Protein AF-A0A8C3NBZ2-F1 (afdb_monomer)

Foldseek 3Di:
DDPPVVVVVVVVVVVVVVVVVVVVVCVVPVDDPPQFWDADPVQCWTQFPVGIDRVVPQDPVSRVVSVVD

Organism: Geospiza parvula (NCBI:txid87175)

Secondary structure (DSSP, 8-state):
----HHHHHHHHHHHHHHHHHHHHHHHHHSS--TTSPPEETTTTEEE-SSSEEEGGG--HHHHHHHTT-

Nearest PDB structures (foldseek):
  3r45-assembly1_C  TM=8.601E-01  e=4.389E-02  Homo sapiens

Solvent-accessible surface area (backbone atoms only — not comparable to full-atom values): 4364 Å² total; per-residue (Å²): 133,81,77,55,63,68,60,56,52,53,51,49,55,50,51,52,53,50,52,56,51,51,52,50,50,49,69,74,62,73,63,89,67,87,77,59,85,64,66,41,83,91,75,45,27,28,78,44,97,89,49,74,38,48,54,92,72,57,48,76,63,59,59,55,56,53,74,76,112

Radius of gyration: 20.24 Å; Cα contacts (8 Å, |Δi|>4): 36; chains: 1; bounding box: 31×24×63 Å

Structure (mmCIF, N/CA/C/O backbone):
data_AF-A0A8C3NBZ2-F1
#
_entry.id   AF-A0A8C3NBZ2-F1
#
loop_
_atom_site.group_PDB
_atom_site.id
_atom_site.type_symbol
_atom_site.label_atom_id
_atom_site.label_alt_id
_atom_site.label_comp_id
_atom_site.label_asym_id
_atom_site.label_entity_id
_atom_site.label_seq_id
_atom_site.pdbx_PDB_ins_code
_atom_site.Cartn_x
_atom_site.Cartn_y
_atom_site.Cartn_z
_atom_site.occupancy
_atom_site.B_iso_or_equiv
_atom_site.auth_seq_id
_atom_site.auth_comp_id
_atom_site.auth_asym_id
_atom_site.auth_atom_id
_atom_site.pdbx_PDB_model_num
ATOM 1 N N . MET A 1 1 ? 9.923 0.490 -37.069 1.00 48.88 1 MET A N 1
ATOM 2 C CA . MET A 1 1 ? 9.487 1.097 -35.796 1.00 48.88 1 MET A CA 1
ATOM 3 C C . MET A 1 1 ? 10.604 0.818 -34.807 1.00 48.88 1 MET A C 1
ATOM 5 O O . MET A 1 1 ? 10.665 -0.277 -34.270 1.00 48.88 1 MET A O 1
ATOM 9 N N . GLU A 1 2 ? 11.583 1.717 -34.712 1.00 55.66 2 GLU A N 1
ATOM 10 C CA . GLU A 1 2 ? 12.698 1.548 -33.776 1.00 55.66 2 GLU A CA 1
ATOM 11 C C . GLU A 1 2 ? 12.157 1.739 -32.360 1.00 55.66 2 GLU A C 1
ATOM 13 O O . GLU A 1 2 ? 11.666 2.814 -32.011 1.00 55.66 2 GLU A O 1
ATOM 18 N N . CYS A 1 3 ? 12.194 0.684 -31.550 1.00 60.09 3 CYS A N 1
ATOM 19 C CA . CYS A 1 3 ? 12.051 0.832 -30.111 1.00 60.09 3 CYS A CA 1
ATOM 20 C C . CYS A 1 3 ? 13.215 1.712 -29.650 1.00 60.09 3 CYS A C 1
ATOM 22 O O . CYS A 1 3 ? 14.367 1.292 -29.690 1.00 60.09 3 CYS A O 1
ATOM 24 N N . ASN A 1 4 ? 12.916 2.964 -29.303 1.00 80.81 4 ASN A N 1
ATOM 25 C CA . ASN A 1 4 ? 13.909 3.938 -28.876 1.00 80.81 4 ASN A CA 1
ATOM 26 C C . ASN A 1 4 ? 14.653 3.366 -27.656 1.00 80.81 4 ASN A C 1
ATOM 28 O O . ASN A 1 4 ? 14.060 3.221 -26.585 1.00 80.81 4 ASN A O 1
ATOM 32 N N . ALA A 1 5 ? 15.920 2.983 -27.842 1.00 81.31 5 ALA A N 1
ATOM 33 C CA . ALA A 1 5 ? 16.701 2.232 -26.857 1.00 81.31 5 ALA A CA 1
ATOM 34 C C . ALA A 1 5 ? 16.737 2.922 -25.481 1.00 81.31 5 ALA A C 1
ATOM 36 O O . ALA A 1 5 ? 16.686 2.252 -24.453 1.00 81.31 5 ALA A O 1
ATOM 37 N N . VAL A 1 6 ? 16.698 4.258 -25.467 1.00 87.69 6 VAL A N 1
ATOM 38 C CA . VAL A 1 6 ? 16.636 5.083 -24.251 1.00 87.69 6 VAL A CA 1
ATOM 39 C C . VAL A 1 6 ? 15.347 4.840 -23.460 1.00 87.69 6 VAL A C 1
ATOM 41 O O . VAL A 1 6 ? 15.368 4.734 -22.235 1.00 87.69 6 VAL A O 1
ATOM 44 N N . VAL A 1 7 ? 14.207 4.717 -24.146 1.00 88.81 7 VAL A N 1
ATOM 45 C CA . VAL A 1 7 ? 12.912 4.441 -23.501 1.00 88.81 7 VAL A CA 1
ATOM 46 C C . VAL A 1 7 ? 12.909 3.035 -22.905 1.00 88.81 7 VAL A C 1
ATOM 48 O O . VAL A 1 7 ? 12.450 2.841 -21.779 1.00 88.81 7 VAL A O 1
ATOM 51 N N . GLN A 1 8 ? 13.454 2.059 -23.631 1.00 89.19 8 GLN A N 1
ATOM 52 C CA . GLN A 1 8 ? 13.536 0.677 -23.163 1.00 89.19 8 GLN A CA 1
ATOM 53 C C . GLN A 1 8 ? 14.453 0.540 -21.939 1.00 89.19 8 GLN A C 1
ATOM 55 O O . GLN A 1 8 ? 14.089 -0.122 -20.966 1.00 89.19 8 GLN A O 1
ATOM 60 N N . GLU A 1 9 ? 15.604 1.209 -21.949 1.00 90.69 9 GLU A N 1
ATOM 61 C CA . GLU A 1 9 ? 16.524 1.249 -20.814 1.00 90.69 9 GLU A CA 1
ATOM 62 C C . GLU A 1 9 ? 15.895 1.938 -19.591 1.00 90.69 9 GLU A C 1
ATOM 64 O O . GLU A 1 9 ? 16.001 1.437 -18.468 1.00 90.69 9 GLU A O 1
ATOM 69 N N . GLY A 1 10 ? 15.182 3.050 -19.795 1.00 92.94 10 GLY A N 1
ATOM 70 C CA . GLY A 1 10 ? 14.464 3.747 -18.727 1.00 92.94 10 GLY A CA 1
ATOM 71 C C . GLY A 1 10 ? 13.373 2.885 -18.082 1.00 92.94 10 GLY A C 1
ATOM 72 O O . GLY A 1 10 ? 13.260 2.839 -16.853 1.00 92.94 10 GLY A O 1
ATOM 73 N N . LEU A 1 11 ? 12.606 2.149 -18.894 1.00 95.31 11 LEU A N 1
ATOM 74 C CA . LEU A 1 11 ? 11.607 1.194 -18.407 1.00 95.31 11 LEU A CA 1
ATOM 75 C C . LEU A 1 11 ? 12.250 0.063 -17.601 1.00 95.31 11 LEU A C 1
ATOM 77 O O . LEU A 1 11 ? 11.742 -0.283 -16.534 1.00 95.31 11 LEU A O 1
ATOM 81 N N . TRP A 1 12 ? 13.384 -0.467 -18.063 1.00 94.75 12 TRP A N 1
ATOM 82 C CA . TRP A 1 12 ? 14.109 -1.519 -17.353 1.00 94.75 12 TRP A CA 1
ATOM 83 C C . TRP A 1 12 ? 14.581 -1.053 -15.969 1.00 94.75 12 TRP A C 1
ATOM 85 O O . TRP A 1 12 ? 14.282 -1.703 -14.966 1.00 94.75 12 TRP A O 1
ATOM 95 N N . HIS A 1 13 ? 15.215 0.120 -15.884 1.00 94.81 13 HIS A N 1
ATOM 96 C CA . HIS A 1 13 ? 15.650 0.700 -14.608 1.00 94.81 13 HIS A CA 1
ATOM 97 C C . HIS A 1 13 ? 14.475 1.022 -13.677 1.00 94.81 13 HIS A C 1
ATOM 99 O O . HIS A 1 13 ? 14.571 0.857 -12.458 1.00 94.81 13 HIS A O 1
ATOM 105 N N . SER A 1 14 ? 13.351 1.489 -14.228 1.00 96.88 14 SER A N 1
ATOM 106 C CA . SER A 1 14 ? 12.131 1.719 -13.452 1.00 96.88 14 SER A CA 1
ATOM 107 C C . SER A 1 14 ? 11.609 0.417 -12.843 1.00 96.88 14 SER A C 1
ATOM 109 O O . SER A 1 14 ? 11.396 0.342 -11.632 1.00 96.88 14 SER A O 1
ATOM 111 N N . ASN A 1 15 ? 11.496 -0.635 -13.657 1.00 97.56 15 ASN A N 1
ATOM 112 C CA . ASN A 1 15 ? 11.021 -1.941 -13.215 1.00 97.56 15 ASN A CA 1
ATOM 113 C C . ASN A 1 15 ? 11.957 -2.585 -12.180 1.00 97.56 15 ASN A C 1
ATOM 115 O O . ASN A 1 15 ? 11.492 -3.149 -11.189 1.00 97.56 15 ASN A O 1
ATOM 119 N N . ALA A 1 16 ? 13.273 -2.453 -12.366 1.00 97.69 16 ALA A N 1
ATOM 120 C CA . ALA A 1 16 ? 14.263 -2.928 -11.404 1.00 97.69 16 ALA A CA 1
ATOM 121 C C . ALA A 1 16 ? 14.091 -2.242 -10.036 1.00 97.69 16 ALA A C 1
ATOM 123 O O . ALA A 1 16 ? 14.039 -2.917 -9.007 1.00 97.69 16 ALA A O 1
ATOM 124 N N . ARG A 1 17 ? 13.911 -0.911 -10.014 1.00 98.00 17 ARG A N 1
ATOM 125 C CA . ARG A 1 17 ? 13.648 -0.154 -8.776 1.00 98.00 17 ARG A CA 1
ATOM 126 C C . ARG A 1 17 ? 12.319 -0.528 -8.129 1.00 98.00 17 ARG A C 1
ATOM 128 O O . ARG A 1 17 ? 12.261 -0.644 -6.905 1.00 98.00 17 ARG A O 1
ATOM 135 N N . PHE A 1 18 ? 11.271 -0.719 -8.928 1.00 98.12 18 PHE A N 1
ATOM 136 C CA . PHE A 1 18 ? 9.965 -1.149 -8.436 1.00 98.12 18 PHE A CA 1
ATOM 137 C C . PHE A 1 18 ? 10.058 -2.522 -7.769 1.00 98.12 18 PHE A C 1
ATOM 139 O O . PHE A 1 18 ? 9.670 -2.667 -6.614 1.00 98.12 18 PHE A O 1
ATOM 146 N N . THR A 1 19 ? 10.661 -3.496 -8.452 1.00 97.62 19 THR A N 1
ATOM 147 C CA . THR A 1 19 ? 10.825 -4.863 -7.942 1.00 97.62 19 THR A CA 1
ATOM 148 C C . THR A 1 19 ? 11.629 -4.873 -6.645 1.00 97.62 19 THR A C 1
ATOM 150 O O . THR A 1 19 ? 11.167 -5.426 -5.653 1.00 97.62 19 THR A O 1
ATOM 153 N N . ALA A 1 20 ? 12.774 -4.183 -6.605 1.00 98.00 20 ALA A N 1
ATOM 154 C CA . ALA A 1 20 ? 13.591 -4.083 -5.396 1.00 98.00 20 ALA A CA 1
ATOM 155 C C . ALA A 1 20 ? 12.829 -3.441 -4.222 1.00 98.00 20 ALA A C 1
ATOM 157 O O . ALA A 1 20 ? 12.947 -3.883 -3.080 1.00 98.00 20 ALA A O 1
ATOM 158 N N . SER A 1 21 ? 12.017 -2.415 -4.501 1.00 97.88 21 SER A N 1
ATOM 159 C CA . SER A 1 21 ? 11.195 -1.749 -3.484 1.00 97.88 21 SER A CA 1
ATOM 160 C C . SER A 1 21 ? 10.093 -2.671 -2.959 1.00 97.88 21 SER A C 1
ATOM 162 O O . SER A 1 21 ? 9.886 -2.743 -1.751 1.00 97.88 21 SER A O 1
ATOM 164 N N . MET A 1 22 ? 9.423 -3.411 -3.847 1.00 97.88 22 MET A N 1
ATOM 165 C CA . MET A 1 22 ? 8.393 -4.378 -3.468 1.00 97.88 22 MET A CA 1
ATOM 166 C C . MET A 1 22 ? 8.963 -5.531 -2.645 1.00 97.88 22 MET A C 1
ATOM 168 O O . 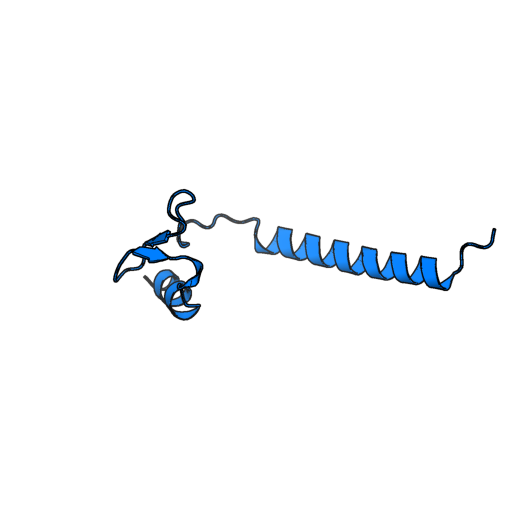MET A 1 22 ? 8.384 -5.865 -1.614 1.00 97.88 22 MET A O 1
ATOM 172 N N . SER A 1 23 ? 10.112 -6.088 -3.041 1.00 97.56 23 SER A N 1
ATOM 173 C CA . SER A 1 23 ? 10.809 -7.118 -2.262 1.00 97.56 23 SER A CA 1
ATOM 174 C C . SER A 1 23 ? 11.133 -6.623 -0.856 1.00 97.56 23 SER A C 1
ATOM 176 O O . SER A 1 23 ? 10.801 -7.293 0.116 1.00 97.56 23 SER A O 1
ATOM 178 N N . ARG A 1 24 ? 11.670 -5.404 -0.731 1.00 97.25 24 ARG A N 1
ATOM 179 C CA . ARG A 1 24 ? 11.970 -4.805 0.573 1.00 97.25 24 ARG A CA 1
ATOM 180 C C . ARG A 1 24 ? 10.724 -4.616 1.440 1.00 97.25 24 ARG A C 1
ATOM 182 O O . ARG A 1 24 ? 10.780 -4.888 2.632 1.00 97.25 24 ARG A O 1
ATOM 189 N N . ILE A 1 25 ? 9.607 -4.162 0.865 1.00 97.44 25 ILE A N 1
ATOM 190 C CA . ILE A 1 25 ? 8.336 -4.031 1.598 1.00 97.44 25 ILE A CA 1
ATOM 191 C C . ILE A 1 25 ? 7.857 -5.407 2.069 1.00 97.44 25 ILE A C 1
ATOM 193 O O . ILE A 1 25 ? 7.454 -5.562 3.215 1.00 97.44 25 ILE A O 1
ATOM 197 N N . MET A 1 26 ? 7.911 -6.425 1.213 1.00 96.56 26 MET A N 1
ATOM 198 C CA . MET A 1 26 ? 7.509 -7.773 1.613 1.00 96.56 26 MET A CA 1
ATOM 199 C C . MET A 1 26 ? 8.374 -8.295 2.763 1.00 96.56 26 MET A C 1
ATOM 201 O O . MET A 1 26 ? 7.833 -8.789 3.745 1.00 96.56 26 MET A O 1
ATOM 205 N N . GLU A 1 27 ? 9.693 -8.140 2.687 1.00 95.38 27 GLU A N 1
ATOM 206 C CA . GLU A 1 27 ? 10.613 -8.534 3.760 1.00 95.38 27 GLU A CA 1
ATOM 207 C C . GLU A 1 27 ? 10.348 -7.766 5.063 1.00 95.38 27 GLU A C 1
ATOM 209 O O . GLU A 1 27 ? 10.284 -8.371 6.129 1.00 95.38 27 GLU A O 1
ATOM 214 N N . GLU A 1 28 ? 10.139 -6.449 4.983 1.00 94.12 28 GLU A N 1
ATOM 215 C CA . GLU A 1 28 ? 9.936 -5.589 6.153 1.00 94.12 28 GLU A CA 1
ATOM 216 C C . GLU A 1 28 ? 8.592 -5.826 6.848 1.00 94.12 28 GLU A C 1
ATOM 218 O O . GLU A 1 28 ? 8.509 -5.646 8.055 1.00 94.12 28 GLU A O 1
ATOM 223 N N . TYR A 1 29 ? 7.547 -6.232 6.120 1.00 93.06 29 TYR A N 1
ATOM 224 C CA . TYR A 1 29 ? 6.198 -6.360 6.681 1.00 93.06 29 TYR A CA 1
ATOM 225 C C . TYR A 1 29 ? 5.690 -7.811 6.804 1.00 93.06 29 TYR A C 1
ATOM 227 O O . TYR A 1 29 ? 4.570 -8.030 7.267 1.00 93.06 29 TYR A O 1
ATOM 235 N N . SER A 1 30 ? 6.484 -8.823 6.430 1.00 93.00 30 SER A N 1
ATOM 236 C CA . SER A 1 30 ? 6.106 -10.252 6.486 1.00 93.00 30 SER A CA 1
ATOM 237 C 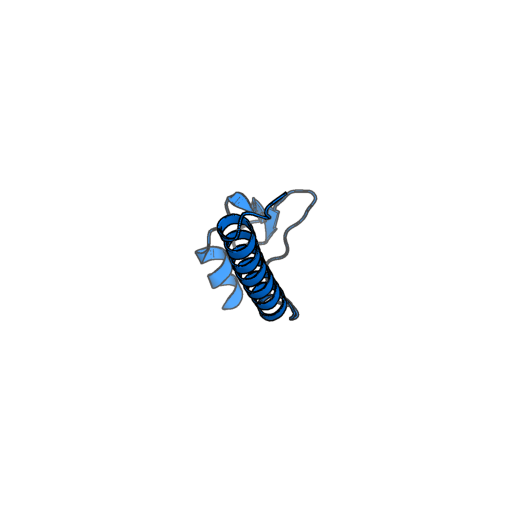C . SER A 1 30 ? 6.336 -10.906 7.855 1.00 93.00 30 SER A C 1
ATOM 239 O O . SER A 1 30 ? 6.769 -12.053 7.960 1.00 93.00 30 SER A O 1
ATOM 241 N N . HIS A 1 31 ? 6.012 -10.201 8.934 1.00 89.31 31 HIS A N 1
ATOM 242 C CA . HIS A 1 31 ? 6.104 -10.737 10.287 1.00 89.31 31 HIS A CA 1
ATOM 243 C C . HIS A 1 31 ? 4.897 -10.321 11.138 1.00 89.31 31 HIS A C 1
ATOM 245 O O . HIS A 1 31 ? 4.274 -9.295 10.874 1.00 89.31 31 HIS A O 1
ATOM 251 N N . PRO A 1 32 ? 4.537 -11.087 12.183 1.00 89.81 32 PRO A N 1
ATOM 252 C CA . PRO A 1 32 ? 3.447 -10.703 13.073 1.00 89.81 32 PRO A CA 1
ATOM 253 C C . PRO A 1 32 ? 3.709 -9.354 13.761 1.00 89.81 32 PRO A C 1
ATOM 255 O O . PRO A 1 32 ? 4.795 -9.128 14.290 1.00 89.81 32 PRO A O 1
ATOM 258 N N . PHE A 1 33 ? 2.691 -8.496 13.823 1.00 85.56 33 PHE A N 1
ATOM 259 C CA . PHE A 1 33 ? 2.725 -7.186 14.491 1.00 85.56 33 PHE A CA 1
ATOM 260 C C . PHE A 1 33 ? 1.997 -7.231 15.847 1.00 85.56 33 PHE A C 1
ATOM 262 O O . PHE A 1 33 ? 1.120 -6.418 16.119 1.00 85.56 33 PHE A O 1
ATOM 269 N N . LYS A 1 34 ? 2.293 -8.249 16.671 1.00 76.75 34 LYS A N 1
ATOM 270 C CA . LYS A 1 34 ? 1.476 -8.618 17.850 1.00 76.75 34 LYS A CA 1
ATOM 271 C C . LYS A 1 34 ? 1.270 -7.481 18.859 1.00 76.75 34 LYS A C 1
ATOM 273 O O . LYS A 1 34 ? 0.179 -7.378 19.408 1.00 76.75 34 LYS A O 1
ATOM 278 N N . ASP A 1 35 ? 2.277 -6.632 19.042 1.00 78.88 35 ASP A N 1
ATOM 279 C CA . ASP A 1 35 ? 2.271 -5.551 20.040 1.00 78.88 35 ASP A CA 1
ATOM 280 C C . ASP A 1 35 ? 2.168 -4.151 19.405 1.00 78.88 35 ASP A C 1
ATOM 282 O O . ASP A 1 35 ? 2.398 -3.130 20.061 1.00 78.88 35 ASP A O 1
ATOM 286 N N . ASP A 1 36 ? 1.847 -4.075 18.109 1.00 82.62 36 ASP A N 1
ATOM 287 C CA . ASP A 1 36 ? 1.669 -2.793 17.434 1.00 82.62 36 ASP A CA 1
ATOM 288 C C . ASP A 1 36 ? 0.288 -2.179 17.715 1.00 82.62 36 ASP A C 1
ATOM 290 O O . ASP A 1 36 ? -0.623 -2.760 18.309 1.00 82.62 36 ASP A O 1
ATOM 294 N N . ILE A 1 37 ? 0.155 -0.920 17.309 1.00 83.31 37 ILE A N 1
ATOM 295 C CA . ILE A 1 37 ? -1.062 -0.139 17.482 1.00 83.31 37 ILE A CA 1
ATOM 296 C C . ILE A 1 37 ? -2.137 -0.646 16.521 1.00 83.31 37 ILE A C 1
ATOM 298 O O . ILE A 1 37 ? -1.990 -0.536 15.304 1.00 83.31 37 ILE A O 1
ATOM 302 N N . LEU A 1 38 ? -3.252 -1.123 17.075 1.00 87.44 38 LEU A N 1
ATOM 303 C CA . LEU A 1 38 ? -4.441 -1.437 16.295 1.00 87.44 38 LEU A CA 1
ATOM 304 C C . LEU A 1 38 ? -5.206 -0.151 15.963 1.00 87.44 38 LEU A C 1
ATOM 306 O O . LEU A 1 38 ? -5.522 0.649 16.848 1.00 87.44 38 L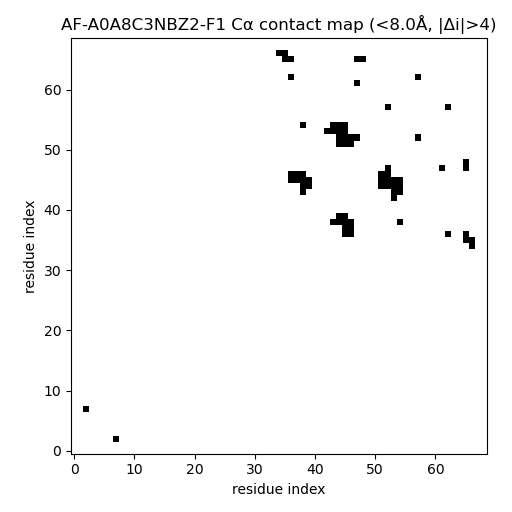EU A O 1
ATOM 310 N N . VAL A 1 39 ? -5.501 0.038 14.680 1.00 88.56 39 VAL A N 1
ATOM 311 C CA . VAL A 1 39 ? -6.314 1.152 14.185 1.00 88.56 39 VAL A CA 1
ATOM 312 C C . VAL A 1 39 ? -7.704 0.624 13.863 1.00 88.56 39 VAL A C 1
ATOM 314 O O . VAL A 1 39 ? -7.848 -0.304 13.070 1.00 88.56 39 VAL A O 1
ATOM 317 N N . SER A 1 40 ? -8.725 1.225 14.468 1.00 88.44 40 SER A N 1
ATOM 318 C CA . SER A 1 40 ? -10.117 0.971 14.107 1.00 88.44 40 SER A CA 1
ATOM 319 C C . SER A 1 40 ? -10.404 1.581 12.738 1.00 88.44 40 SER A C 1
ATOM 321 O O . SER A 1 40 ? -10.220 2.784 12.544 1.00 88.44 40 SER A O 1
ATOM 323 N N . THR A 1 41 ? -10.869 0.769 11.791 1.00 91.94 41 THR A N 1
ATOM 324 C CA . THR 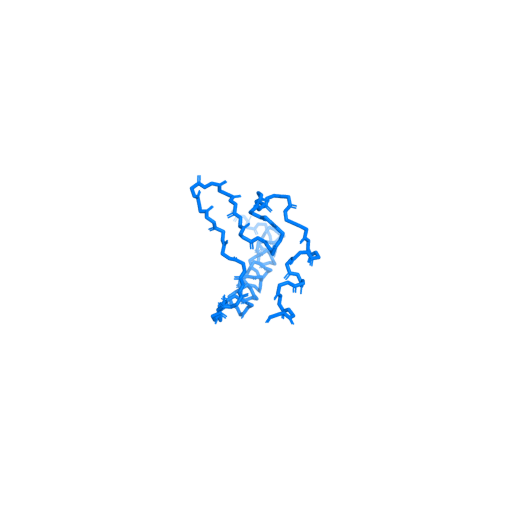A 1 41 ? -11.267 1.236 10.455 1.00 91.94 41 THR A CA 1
ATOM 325 C C . THR A 1 41 ? -12.539 2.078 10.484 1.00 91.94 41 THR A C 1
ATOM 327 O O . THR A 1 41 ? -12.716 2.925 9.614 1.00 91.94 41 THR A O 1
ATOM 330 N N . ASP A 1 42 ? -13.390 1.890 11.495 1.00 89.94 42 ASP A N 1
ATOM 331 C CA . ASP A 1 42 ? -14.703 2.539 11.583 1.00 89.94 42 ASP A CA 1
ATOM 332 C C . ASP A 1 42 ? -14.587 3.997 12.030 1.00 89.94 42 ASP A C 1
ATOM 334 O O . ASP A 1 42 ? -15.306 4.877 11.563 1.00 89.94 42 ASP A O 1
ATOM 338 N N . THR A 1 43 ? -13.658 4.259 12.948 1.00 89.50 43 THR A N 1
ATOM 339 C CA . THR A 1 43 ? -13.459 5.579 13.558 1.00 89.50 43 THR A CA 1
ATOM 340 C C . THR A 1 43 ? -12.149 6.235 13.136 1.00 89.50 43 THR A C 1
ATOM 342 O O . THR A 1 43 ? -11.932 7.408 13.446 1.00 89.50 43 THR A O 1
ATOM 345 N N . LEU A 1 44 ? -11.266 5.496 12.452 1.00 89.81 44 LEU A N 1
ATOM 346 C CA . LEU A 1 44 ? -9.890 5.899 12.142 1.00 89.81 44 LEU A CA 1
ATOM 347 C C . LEU A 1 44 ? -9.134 6.366 13.396 1.00 89.81 44 LEU A C 1
ATOM 349 O O . LEU A 1 44 ? -8.348 7.315 13.361 1.00 89.81 44 LEU A O 1
ATOM 353 N N . THR A 1 45 ? -9.388 5.703 14.526 1.00 89.00 45 THR A N 1
ATOM 354 C CA . THR A 1 45 ? -8.732 5.970 15.810 1.00 89.00 45 THR A CA 1
ATOM 355 C C . THR A 1 45 ? -7.920 4.776 16.272 1.00 89.00 45 THR A C 1
ATOM 357 O O . THR A 1 45 ? -8.210 3.636 15.918 1.00 89.00 45 THR A O 1
ATOM 360 N N . CYS A 1 46 ? -6.936 5.033 17.124 1.00 87.12 46 CYS A N 1
ATOM 361 C CA . CYS A 1 46 ? -6.194 3.995 17.811 1.00 87.12 46 CYS A CA 1
ATOM 362 C C . CYS A 1 46 ? -6.058 4.293 19.300 1.00 87.12 46 CYS A C 1
ATOM 364 O O . CYS A 1 46 ? -6.036 5.453 19.729 1.00 87.12 46 CYS A O 1
ATOM 366 N N . ASP A 1 47 ? -5.947 3.231 20.087 1.00 80.81 47 ASP A N 1
ATOM 367 C CA . ASP A 1 47 ? -5.831 3.346 21.531 1.00 80.81 47 ASP A CA 1
ATOM 368 C C . ASP A 1 47 ? -4.414 3.773 21.906 1.00 80.81 47 ASP A C 1
ATOM 370 O O . ASP A 1 47 ? -3.448 3.018 21.760 1.00 80.81 47 ASP A O 1
ATOM 374 N N . THR A 1 48 ? -4.273 4.986 22.430 1.00 75.62 48 THR A N 1
ATOM 375 C CA . THR A 1 48 ? -3.035 5.407 23.094 1.00 75.62 48 THR A CA 1
ATOM 376 C C . THR A 1 48 ? -3.225 5.367 24.611 1.00 75.62 48 THR A C 1
ATOM 378 O O . THR A 1 48 ? -4.366 5.469 25.061 1.00 75.62 48 THR A O 1
ATOM 381 N N . PRO A 1 49 ? -2.145 5.218 25.404 1.00 75.06 49 PRO A N 1
ATOM 382 C CA . PRO A 1 49 ? -2.241 5.118 26.864 1.00 75.06 49 PRO A CA 1
ATOM 383 C C . PRO A 1 49 ? -3.014 6.268 27.523 1.00 75.06 49 PRO A C 1
ATOM 385 O O . PRO A 1 49 ? -3.667 6.057 28.537 1.00 75.06 49 PRO A O 1
ATOM 388 N N . ASP A 1 50 ? -2.970 7.467 26.931 1.00 75.50 50 ASP A N 1
ATOM 389 C CA . ASP A 1 50 ? -3.705 8.624 27.440 1.00 75.50 50 ASP A CA 1
ATOM 390 C C . ASP A 1 50 ? -5.193 8.571 27.059 1.00 75.50 50 ASP A C 1
ATOM 392 O O . ASP A 1 50 ? -6.059 8.665 27.928 1.00 75.50 50 ASP A O 1
ATOM 396 N N . ARG A 1 51 ? -5.495 8.467 25.752 1.00 79.19 51 ARG A N 1
ATOM 397 C CA . ARG A 1 51 ? -6.849 8.405 25.157 1.00 79.19 51 ARG A CA 1
ATOM 398 C C . ARG A 1 51 ? -6.809 7.824 23.738 1.00 79.19 51 ARG A C 1
ATOM 400 O O . ARG A 1 51 ? -5.760 7.885 23.092 1.00 79.19 51 ARG A O 1
ATOM 407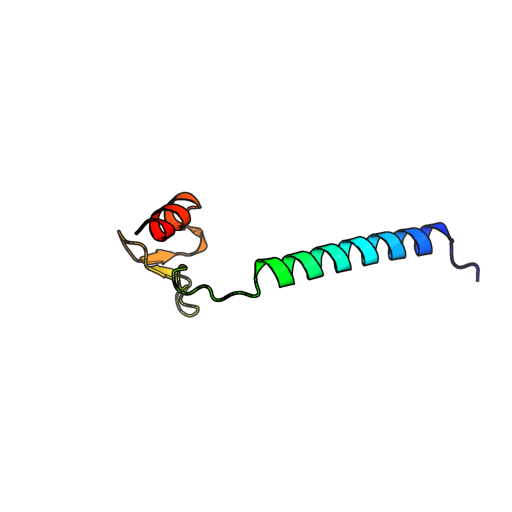 N N . PRO A 1 52 ? -7.937 7.359 23.178 1.00 83.88 52 PRO A N 1
ATOM 408 C CA . PRO A 1 52 ? -8.029 7.110 21.745 1.00 83.88 52 PRO A CA 1
ATOM 409 C C . PRO A 1 52 ? -7.678 8.379 20.953 1.00 83.88 52 PRO A C 1
ATOM 411 O O . 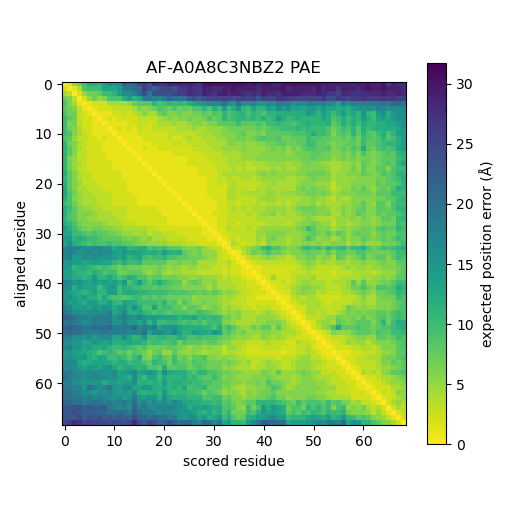PRO A 1 52 ? -8.241 9.450 21.199 1.00 83.88 52 PRO A O 1
ATOM 414 N N . LYS A 1 53 ? -6.725 8.282 20.022 1.00 88.31 53 LYS A N 1
ATOM 415 C CA . LYS A 1 53 ? -6.328 9.384 19.128 1.00 88.31 53 LYS A CA 1
ATOM 416 C C . LYS A 1 53 ? -6.727 9.044 17.697 1.00 88.31 53 LYS A C 1
ATOM 418 O O . LYS A 1 53 ? -6.670 7.885 17.300 1.00 88.31 53 LYS A O 1
ATOM 423 N N . GLN A 1 54 ? -7.099 10.053 16.907 1.00 90.31 54 GLN A N 1
ATOM 424 C CA . GLN A 1 54 ? -7.222 9.882 15.455 1.00 90.31 54 GLN A CA 1
ATOM 425 C C . GLN A 1 54 ? -5.870 9.493 14.866 1.00 90.31 54 GLN A C 1
ATOM 427 O O . GLN A 1 54 ? -4.865 10.106 15.225 1.00 90.31 54 GLN A O 1
ATOM 432 N N . TRP A 1 55 ? -5.863 8.528 13.947 1.00 88.38 55 TRP A N 1
ATOM 433 C CA . TRP A 1 55 ? -4.655 7.971 13.342 1.00 88.38 55 TRP A CA 1
ATOM 434 C C . TRP A 1 55 ? -3.724 9.049 12.773 1.00 88.38 55 TRP A C 1
ATOM 436 O O . TRP A 1 55 ? -2.530 9.050 13.058 1.00 88.38 55 TRP A O 1
ATOM 446 N N . GLU A 1 56 ? -4.278 10.044 12.075 1.00 87.00 56 GLU A N 1
ATOM 447 C CA . GLU A 1 56 ? -3.520 11.170 11.505 1.00 87.00 56 GLU A CA 1
ATOM 448 C C . GLU A 1 56 ? -2.809 12.037 12.557 1.00 87.00 56 GLU A C 1
ATOM 450 O O . GLU A 1 56 ? -1.807 12.689 12.269 1.00 87.00 56 GLU A O 1
ATOM 455 N N . ARG A 1 57 ? -3.326 12.057 13.790 1.00 87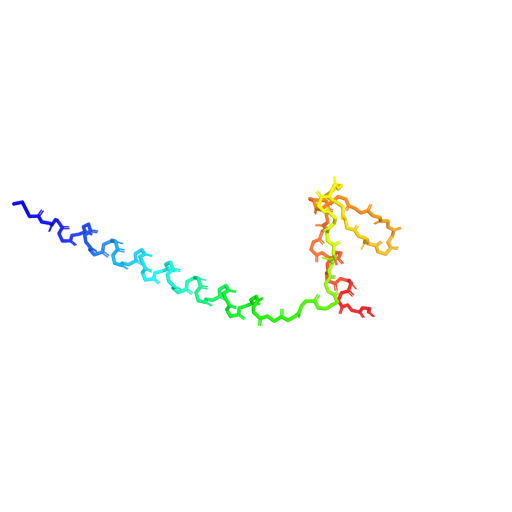.06 57 ARG A N 1
ATOM 456 C CA . ARG A 1 57 ? -2.791 12.846 14.909 1.00 87.06 57 ARG A CA 1
ATOM 457 C C . ARG A 1 57 ? -1.826 12.052 15.787 1.00 87.06 57 ARG A C 1
ATOM 459 O O . ARG A 1 57 ? -1.286 12.607 16.744 1.00 87.06 57 ARG A O 1
ATOM 466 N N . VAL A 1 58 ? -1.613 10.769 15.496 1.00 83.38 58 VAL A N 1
ATOM 467 C CA . VAL A 1 58 ? -0.668 9.927 16.231 1.00 83.38 58 VAL A CA 1
ATOM 468 C C . VAL A 1 58 ? 0.746 10.341 15.850 1.00 83.38 58 VAL A C 1
ATOM 470 O O . VAL A 1 58 ? 1.158 10.254 14.693 1.00 83.38 58 VAL A O 1
ATOM 473 N N . SER A 1 59 ? 1.529 10.792 16.828 1.00 82.31 59 SER A N 1
ATOM 474 C CA . SER A 1 59 ? 2.918 11.147 16.566 1.00 82.31 59 SER A CA 1
ATOM 475 C C . SER A 1 59 ? 3.798 9.898 16.501 1.00 82.31 59 SER A C 1
ATOM 477 O O . SER A 1 59 ? 3.573 8.907 17.196 1.00 82.31 59 SER A O 1
ATOM 479 N N . LYS A 1 60 ? 4.910 9.969 15.757 1.00 80.19 60 LYS A N 1
ATOM 480 C CA . LYS A 1 60 ? 5.933 8.902 15.761 1.00 80.19 60 LYS A CA 1
ATOM 481 C C . LYS A 1 60 ? 6.482 8.603 17.167 1.00 80.19 60 LYS A C 1
ATOM 483 O O . LYS A 1 60 ? 7.005 7.516 17.399 1.00 80.19 60 LYS A O 1
ATOM 488 N N . LYS A 1 61 ? 6.403 9.565 18.098 1.00 78.12 61 LYS A N 1
ATOM 489 C CA . LYS A 1 61 ? 6.808 9.383 19.500 1.00 78.12 61 LYS A CA 1
ATOM 490 C C . LYS A 1 61 ? 5.802 8.520 20.261 1.00 78.12 61 LYS A C 1
ATOM 492 O O . LYS A 1 61 ? 6.229 7.637 20.994 1.00 78.12 61 LYS A O 1
ATOM 497 N N . ASP A 1 62 ? 4.505 8.720 20.024 1.00 72.94 62 ASP A N 1
ATOM 498 C CA 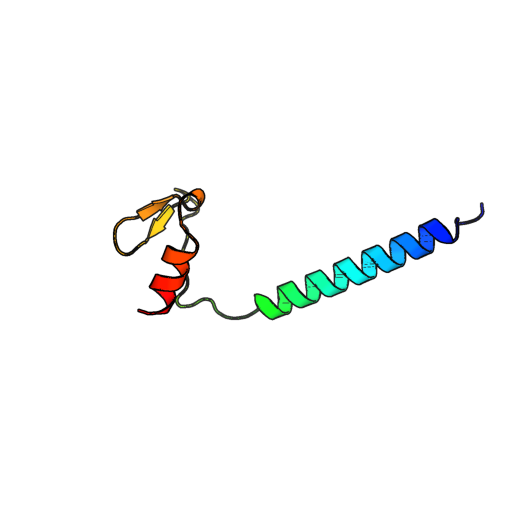. ASP A 1 62 ? 3.438 7.905 20.619 1.00 72.94 62 ASP A CA 1
ATOM 499 C C . ASP A 1 62 ? 3.589 6.428 20.217 1.00 72.94 62 ASP A C 1
ATOM 501 O O . ASP A 1 62 ? 3.548 5.546 21.073 1.00 72.94 62 ASP A O 1
ATOM 505 N N . VAL A 1 63 ? 3.882 6.164 18.934 1.00 75.88 63 VAL A N 1
ATOM 506 C CA . VAL A 1 63 ? 4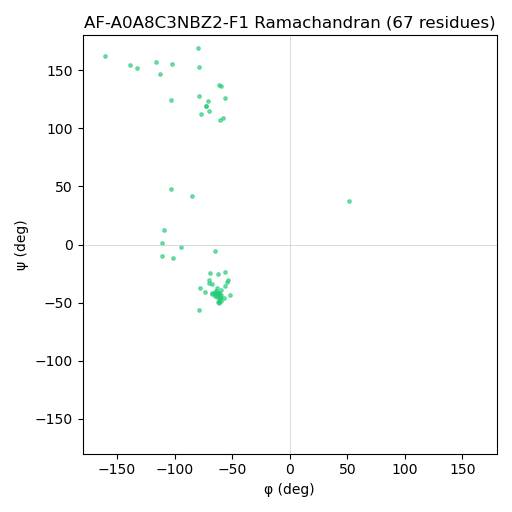.136 4.803 18.419 1.00 75.88 63 VAL A CA 1
ATOM 507 C C . VAL A 1 63 ? 5.343 4.152 19.100 1.00 75.88 63 VAL A C 1
ATOM 509 O O . VAL A 1 63 ? 5.282 3.004 19.534 1.00 75.88 63 VAL A O 1
ATOM 512 N N . LYS A 1 64 ? 6.450 4.892 19.240 1.00 74.25 64 LYS A N 1
ATOM 513 C CA . LYS A 1 64 ? 7.671 4.384 19.885 1.00 74.25 64 LYS A CA 1
ATOM 514 C C . LYS A 1 64 ? 7.504 4.135 21.381 1.00 74.25 64 LYS A C 1
ATOM 516 O O . LYS A 1 64 ? 8.141 3.226 21.901 1.00 74.25 64 LYS A O 1
ATOM 521 N N . ASN A 1 65 ? 6.706 4.949 22.067 1.00 68.19 65 ASN A N 1
ATOM 522 C CA . ASN A 1 65 ? 6.481 4.800 23.500 1.00 68.19 65 ASN A CA 1
ATOM 523 C C . ASN A 1 65 ? 5.648 3.551 23.812 1.00 68.19 65 ASN A C 1
ATOM 525 O O . ASN A 1 65 ? 5.926 2.905 24.814 1.00 68.19 65 ASN A O 1
ATOM 529 N N . ARG A 1 66 ? 4.710 3.159 22.935 1.00 65.00 66 ARG A N 1
ATOM 530 C CA . ARG A 1 66 ? 3.969 1.894 23.078 1.00 65.00 66 ARG A CA 1
ATOM 531 C C . ARG A 1 66 ? 4.865 0.660 22.992 1.00 65.00 66 ARG A C 1
ATOM 533 O O . ARG A 1 66 ? 4.731 -0.212 23.825 1.00 65.00 66 ARG A O 1
ATOM 540 N N . ARG A 1 67 ? 5.828 0.617 22.063 1.00 62.41 67 ARG A N 1
ATOM 541 C CA . ARG A 1 67 ? 6.754 -0.530 21.908 1.00 62.41 67 ARG A CA 1
ATOM 542 C C . ARG A 1 67 ? 7.703 -0.767 23.096 1.00 62.41 67 ARG A C 1
ATOM 544 O O . ARG A 1 67 ? 8.505 -1.693 23.049 1.00 62.41 67 ARG A O 1
ATOM 551 N N . LYS A 1 68 ? 7.703 0.116 24.099 1.00 59.06 68 LYS A N 1
ATOM 552 C CA . LYS A 1 68 ? 8.556 0.019 25.295 1.00 59.06 68 LYS A CA 1
ATOM 553 C C . LYS A 1 68 ? 7.823 -0.517 26.528 1.00 59.06 68 LYS A C 1
ATOM 555 O O . LYS A 1 68 ? 8.496 -0.777 27.522 1.00 59.06 68 LYS A O 1
ATOM 560 N N . TYR A 1 69 ? 6.497 -0.609 26.472 1.00 51.03 69 TYR A N 1
ATOM 561 C CA . TYR A 1 69 ? 5.638 -1.155 27.522 1.00 51.03 69 TYR A CA 1
ATOM 562 C C . TYR A 1 69 ? 5.120 -2.520 27.092 1.00 51.03 69 TYR A C 1
ATOM 564 O O . TYR A 1 69 ? 4.955 -3.366 27.994 1.00 51.03 69 TYR A O 1
#

Sequence (69 aa):
MECNAVVQEGLWHSNARFTASMSRIMEEYSHPFKDDILVSTDTLTCDTPDRPKQWERVSKKDVKNRRKY

Mean predicted aligned error: 8.18 Å

pLDDT: mean 84.88, std 11.91, range [48.88, 98.12]